Protein AF-A0A7C4TKU5-F1 (afdb_monomer_lite)

pLDDT: mean 93.0, std 7.29, range [43.31, 98.5]

Foldseek 3Di:
DWPDDDPDDDDPPDPDDDTDDDDDDPVLQVCVVPDPDAAEAEEEDAPPPPPVVQVVVQVVCCVVSVHQKYWYFYPNDPCAPDNHQWHWTWMAGPVGDIDTDGIDGVVVVVVVVVVVVVVVVVVVVD

Sequence (126 aa):
KFKDVSKMKIDSSIESLEVTLQPTPKIAEEIKKIYNGLVVGFAAETVGGDVNTLRDRAKRKLVERGFNIIVANDVSSSEVGFNSMFNEVLILGSNGFEKFIPKTRKELIAREILDIIKKLLRVNKT

Radius of gyration: 18.79 Å; chains: 1; bounding box: 47×26×49 Å

Secondary structure (DSSP, 8-state):
-BSS--SSPPPTT-S-----B-PPP-HHHHHHHH--S--EEEEEE--TT-HHHHHHHHHHHHHHTT-SEEEEEE-SSTTSSTTSSEEEEEEEETTS-EEEEEEEEHHHHHHHHHHHHHHHHHHTT-

Structure (mmCIF, N/CA/C/O backbone):
data_AF-A0A7C4TKU5-F1
#
_entry.id   AF-A0A7C4TKU5-F1
#
loop_
_atom_site.group_PDB
_atom_site.id
_atom_site.type_symbol
_atom_site.label_atom_id
_atom_site.label_alt_id
_atom_site.label_comp_id
_atom_site.label_asym_id
_atom_site.label_entity_id
_atom_site.label_seq_id
_atom_site.pdbx_PDB_ins_code
_atom_site.Cartn_x
_atom_site.Cartn_y
_atom_site.Cartn_z
_atom_site.occupancy
_atom_site.B_iso_or_equiv
_atom_site.auth_seq_id
_atom_site.auth_comp_id
_atom_site.auth_asym_id
_atom_site.auth_atom_id
_atom_site.pdbx_PDB_model_num
ATOM 1 N N . LYS A 1 1 ? 0.612 1.096 -18.629 1.00 85.50 1 LYS A N 1
ATOM 2 C CA . LYS A 1 1 ? 0.147 0.653 -19.970 1.00 85.50 1 LYS A CA 1
ATOM 3 C C . LYS A 1 1 ? 1.231 1.046 -20.964 1.00 85.50 1 LYS A C 1
ATOM 5 O O . LYS A 1 1 ? 1.845 2.083 -20.748 1.00 85.50 1 LYS A O 1
ATOM 10 N N . PHE A 1 2 ? 1.525 0.237 -21.977 1.00 92.06 2 PHE A N 1
ATOM 11 C CA . PHE A 1 2 ? 2.474 0.645 -23.017 1.00 92.06 2 PHE A CA 1
ATOM 12 C C . PHE A 1 2 ? 1.902 1.844 -23.789 1.00 92.06 2 PHE A C 1
ATOM 14 O O . PHE A 1 2 ? 0.685 1.914 -24.004 1.00 92.06 2 PHE A O 1
ATOM 21 N N . LYS A 1 3 ? 2.745 2.828 -24.108 1.00 90.69 3 LYS A N 1
ATOM 22 C CA . LYS A 1 3 ? 2.367 3.945 -24.981 1.00 90.69 3 LYS A CA 1
ATOM 23 C C . LYS A 1 3 ? 2.266 3.449 -26.422 1.00 90.69 3 LYS A C 1
ATOM 25 O O . LYS A 1 3 ? 1.247 3.675 -27.065 1.00 90.69 3 LYS A O 1
ATOM 30 N N . ASP A 1 4 ? 3.253 2.655 -26.823 1.00 89.81 4 ASP A N 1
ATOM 31 C CA . ASP A 1 4 ? 3.375 2.054 -28.143 1.00 89.81 4 ASP A CA 1
ATOM 32 C C . ASP A 1 4 ? 3.367 0.526 -28.010 1.00 89.81 4 ASP A C 1
ATOM 34 O O . ASP A 1 4 ? 4.032 -0.043 -27.144 1.00 89.81 4 ASP A O 1
ATOM 38 N N . VAL A 1 5 ? 2.562 -0.152 -28.830 1.00 91.06 5 VAL A N 1
ATOM 39 C CA . VAL A 1 5 ? 2.416 -1.615 -28.821 1.00 91.06 5 VAL A CA 1
ATOM 40 C C . VAL A 1 5 ? 2.655 -2.126 -30.234 1.00 91.06 5 VAL A C 1
ATOM 42 O O . VAL A 1 5 ? 1.922 -1.763 -31.155 1.00 91.06 5 VAL A O 1
ATOM 45 N N . SER A 1 6 ? 3.662 -2.984 -30.409 1.00 90.38 6 SER A N 1
ATOM 46 C CA . SER A 1 6 ? 3.897 -3.646 -31.693 1.00 90.38 6 SER A CA 1
ATOM 47 C C . SER A 1 6 ? 2.755 -4.614 -32.010 1.00 90.38 6 SER A C 1
ATOM 49 O O . SER A 1 6 ? 2.344 -5.405 -31.161 1.00 90.38 6 SER A O 1
ATOM 51 N N . LYS A 1 7 ? 2.256 -4.578 -33.250 1.00 93.44 7 LYS A N 1
ATOM 52 C CA . LYS A 1 7 ? 1.230 -5.517 -33.741 1.00 93.44 7 LYS A CA 1
ATOM 53 C C . LYS A 1 7 ? 1.791 -6.906 -34.054 1.00 93.44 7 LYS A C 1
ATOM 55 O O . LYS A 1 7 ? 1.024 -7.848 -34.217 1.00 93.44 7 LYS A O 1
ATOM 60 N N . MET A 1 8 ? 3.112 -7.020 -34.170 1.00 93.25 8 MET A N 1
ATOM 61 C CA . MET A 1 8 ? 3.819 -8.256 -34.493 1.00 93.25 8 MET A CA 1
ATOM 62 C C . MET A 1 8 ? 4.908 -8.529 -33.459 1.00 93.25 8 MET A C 1
ATOM 64 O O . MET A 1 8 ? 5.322 -7.630 -32.719 1.00 93.25 8 MET A O 1
ATOM 68 N N . LYS A 1 9 ? 5.383 -9.777 -33.417 1.00 93.19 9 LYS A N 1
ATOM 69 C CA . LYS A 1 9 ? 6.541 -10.149 -32.605 1.00 93.19 9 LYS A CA 1
ATOM 70 C C . LYS A 1 9 ? 7.713 -9.227 -32.958 1.00 93.19 9 LYS A C 1
ATOM 72 O O . LYS A 1 9 ? 8.021 -9.041 -34.130 1.00 93.19 9 LYS A O 1
ATOM 77 N N . ILE A 1 10 ? 8.328 -8.652 -31.932 1.00 93.88 10 ILE A N 1
ATOM 78 C CA . ILE A 1 10 ? 9.524 -7.827 -32.079 1.00 93.88 10 ILE A CA 1
ATOM 79 C C . ILE A 1 10 ? 10.701 -8.762 -32.393 1.00 93.88 10 ILE A C 1
ATOM 81 O O . ILE A 1 10 ? 10.851 -9.802 -31.745 1.00 93.88 10 ILE A O 1
ATOM 85 N N . ASP A 1 11 ? 11.480 -8.423 -33.418 1.00 93.69 11 ASP A N 1
ATOM 86 C CA . ASP A 1 11 ? 12.620 -9.225 -33.863 1.00 93.69 11 ASP A CA 1
ATOM 87 C C . ASP A 1 11 ? 13.749 -9.202 -32.820 1.00 93.69 11 ASP A C 1
ATOM 89 O O . ASP A 1 11 ? 13.944 -8.198 -32.143 1.00 93.69 11 ASP A O 1
ATOM 93 N N . SER A 1 12 ? 14.485 -10.304 -32.666 1.00 92.31 12 SER A N 1
ATOM 94 C CA . SER A 1 12 ? 15.581 -10.414 -31.693 1.00 92.31 12 SER A CA 1
ATOM 95 C C . SER A 1 12 ? 16.908 -9.816 -32.168 1.00 92.31 12 SER A C 1
ATOM 97 O O . SER A 1 12 ? 17.836 -9.729 -31.374 1.00 92.31 12 SER A O 1
ATOM 99 N N . SER A 1 13 ? 17.022 -9.450 -33.447 1.00 94.25 13 SER A N 1
ATOM 100 C CA . SER A 1 13 ? 18.224 -8.850 -34.039 1.00 94.25 13 SER A CA 1
ATOM 101 C C . SER A 1 13 ? 18.320 -7.335 -33.857 1.00 94.25 13 SER A C 1
ATOM 103 O O . SER A 1 13 ? 19.349 -6.754 -34.189 1.00 94.25 13 SER A O 1
ATOM 105 N N . ILE A 1 14 ? 17.280 -6.681 -33.327 1.00 92.31 14 ILE A N 1
ATOM 106 C CA . ILE A 1 14 ? 17.347 -5.248 -33.023 1.00 92.31 14 ILE A CA 1
ATOM 107 C C . ILE A 1 14 ? 18.396 -4.979 -31.938 1.00 92.31 14 ILE A C 1
ATOM 109 O O . ILE A 1 14 ? 18.404 -5.616 -30.887 1.00 92.31 14 ILE A O 1
ATOM 113 N N . GLU A 1 15 ? 19.276 -4.011 -32.188 1.00 92.56 15 GLU A N 1
ATOM 114 C CA . GLU A 1 15 ? 20.382 -3.693 -31.274 1.00 92.56 15 GLU A CA 1
ATOM 115 C C . GLU A 1 15 ? 19.909 -3.014 -29.982 1.00 92.56 15 GLU A C 1
ATOM 117 O O . GLU A 1 15 ? 20.545 -3.139 -28.936 1.00 92.56 15 GLU A O 1
ATOM 122 N N . SER A 1 16 ? 18.788 -2.291 -30.032 1.00 91.56 16 SER A N 1
ATOM 123 C CA . SER A 1 16 ? 18.206 -1.626 -28.867 1.00 91.56 16 SER A CA 1
ATOM 124 C C . SER A 1 16 ? 16.680 -1.568 -28.942 1.00 91.56 16 SER A C 1
ATOM 126 O O . SER A 1 16 ? 16.088 -1.548 -30.022 1.00 91.56 16 SER A O 1
ATOM 128 N N . LEU A 1 17 ? 16.040 -1.560 -27.771 1.00 91.94 17 LEU A N 1
ATOM 129 C CA . LEU A 1 17 ? 14.592 -1.455 -27.613 1.00 91.94 17 LEU A CA 1
ATOM 130 C C . LEU A 1 17 ? 14.275 -0.363 -26.593 1.00 91.94 17 LEU A C 1
ATOM 132 O O . LEU A 1 17 ? 14.674 -0.455 -25.433 1.00 91.94 17 LEU A O 1
ATOM 136 N N . GLU A 1 18 ? 13.505 0.635 -27.014 1.00 91.94 18 GLU A N 1
ATOM 137 C CA . GLU A 1 18 ? 12.948 1.645 -26.120 1.00 91.94 18 GLU A CA 1
ATOM 138 C C . GLU A 1 18 ? 11.488 1.310 -25.795 1.00 91.94 18 GLU A C 1
ATOM 140 O O . GLU A 1 18 ? 10.687 1.005 -26.680 1.00 91.94 18 GLU A O 1
ATOM 145 N N . VAL A 1 19 ? 11.129 1.365 -24.510 1.00 93.25 19 VAL A N 1
ATOM 146 C CA . VAL A 1 19 ? 9.764 1.109 -24.039 1.00 93.25 19 VAL A CA 1
ATOM 147 C C . VAL A 1 19 ? 9.225 2.351 -23.350 1.00 93.25 19 VAL A C 1
ATOM 149 O O . VAL A 1 19 ? 9.595 2.663 -22.219 1.00 93.25 19 VAL A O 1
ATOM 152 N N . THR A 1 20 ? 8.279 3.029 -23.997 1.00 94.62 20 THR A N 1
ATOM 153 C CA . THR A 1 20 ? 7.581 4.159 -23.384 1.00 94.62 20 THR A CA 1
ATOM 154 C C . THR A 1 20 ? 6.307 3.695 -22.674 1.00 94.62 20 THR A C 1
ATOM 156 O O . THR A 1 20 ? 5.457 2.999 -23.237 1.00 94.62 20 THR A O 1
ATOM 159 N N . LEU A 1 21 ? 6.146 4.100 -21.413 1.00 95.62 21 LEU A N 1
ATOM 160 C CA . LEU A 1 21 ? 4.992 3.764 -20.580 1.00 95.62 21 LEU A CA 1
ATOM 161 C C . LEU A 1 21 ? 4.086 4.978 -20.375 1.00 95.62 21 LEU A C 1
ATOM 163 O O . LEU A 1 21 ? 4.545 6.112 -20.281 1.00 95.62 21 LEU A O 1
ATOM 167 N N . GLN A 1 22 ? 2.790 4.717 -20.235 1.00 94.69 22 GLN A N 1
ATOM 168 C CA . GLN A 1 22 ? 1.807 5.689 -19.766 1.00 94.69 22 GLN A CA 1
ATOM 169 C C . GLN A 1 22 ? 1.160 5.216 -18.450 1.00 94.69 22 GLN A C 1
ATOM 171 O O . GLN A 1 22 ? 0.939 3.999 -18.274 1.00 94.69 22 GLN A O 1
ATOM 176 N N . PRO A 1 23 ? 0.830 6.148 -17.531 1.00 93.44 23 PRO A N 1
ATOM 177 C CA . PRO A 1 23 ? 0.100 5.838 -16.308 1.00 93.44 23 PRO A CA 1
ATOM 178 C C . PRO A 1 23 ? -1.203 5.093 -16.601 1.00 93.44 23 PRO A C 1
ATOM 180 O O . PRO A 1 23 ? -1.901 5.374 -17.573 1.00 93.44 23 PRO A O 1
ATOM 183 N N . THR A 1 24 ? -1.541 4.119 -15.762 1.00 93.00 24 THR A N 1
ATOM 184 C CA . THR A 1 24 ? -2.843 3.450 -15.834 1.00 93.00 24 THR A CA 1
ATOM 185 C C . THR A 1 24 ? -3.893 4.240 -15.055 1.00 93.00 24 THR A C 1
ATOM 187 O O . THR A 1 24 ? -3.540 4.880 -14.055 1.00 93.00 24 THR A O 1
ATOM 190 N N . PRO A 1 25 ? -5.181 4.139 -15.438 1.00 90.44 25 PRO A N 1
ATOM 191 C CA . PRO A 1 25 ? -6.273 4.634 -14.615 1.00 90.44 25 PRO A CA 1
ATOM 192 C C . PRO A 1 25 ? -6.178 4.100 -13.188 1.00 90.44 25 PRO A C 1
ATOM 194 O O . PRO A 1 25 ? -5.718 2.979 -12.937 1.00 90.44 25 PRO A O 1
ATOM 197 N N . LYS A 1 26 ? -6.612 4.918 -12.240 1.00 91.38 26 LYS A N 1
ATOM 198 C CA . LYS A 1 26 ? -6.533 4.614 -10.819 1.00 91.38 26 LYS A CA 1
ATOM 199 C C . LYS A 1 26 ? -7.820 3.923 -10.391 1.00 91.38 26 LYS A C 1
ATOM 201 O O . LYS A 1 26 ? -8.725 4.549 -9.864 1.00 91.38 26 LYS A O 1
ATOM 206 N N . ILE A 1 27 ? -7.882 2.611 -10.621 1.00 92.19 27 ILE A N 1
ATOM 207 C CA . ILE A 1 27 ? -9.094 1.790 -10.427 1.00 92.19 27 ILE A CA 1
ATOM 208 C C . ILE A 1 27 ? -9.743 2.011 -9.052 1.00 92.19 27 ILE A C 1
ATOM 210 O O . ILE A 1 27 ? -10.961 2.082 -8.958 1.00 92.19 27 ILE A O 1
ATOM 214 N N . ALA A 1 28 ? -8.945 2.172 -7.995 1.00 90.94 28 ALA A N 1
ATOM 215 C CA . ALA A 1 28 ? -9.446 2.461 -6.654 1.00 90.94 28 ALA A CA 1
ATOM 216 C C . ALA A 1 28 ? -10.328 3.727 -6.572 1.00 90.94 28 ALA A C 1
ATOM 218 O O . ALA A 1 28 ? -11.359 3.702 -5.907 1.00 90.94 28 ALA A O 1
ATOM 219 N N . GLU A 1 29 ? -9.953 4.802 -7.271 1.00 90.44 29 GLU A N 1
ATOM 220 C CA . GLU A 1 29 ? -10.742 6.041 -7.328 1.00 90.44 29 GLU A CA 1
ATOM 221 C C . GLU A 1 29 ? -12.033 5.836 -8.118 1.00 90.44 29 GLU A C 1
ATOM 223 O O . GLU A 1 29 ? -13.089 6.313 -7.713 1.00 90.44 29 GLU A O 1
ATOM 228 N N . GLU A 1 30 ? -11.972 5.076 -9.214 1.00 92.00 30 GLU A N 1
ATOM 229 C CA . GLU A 1 30 ? -13.155 4.756 -10.018 1.00 92.00 30 GLU A CA 1
ATOM 230 C C . GLU A 1 30 ? -14.158 3.896 -9.240 1.00 92.00 30 GLU A C 1
ATOM 232 O O . GLU A 1 30 ? -15.356 4.170 -9.276 1.00 92.00 30 GLU A O 1
ATOM 237 N N . ILE A 1 31 ? -13.680 2.912 -8.466 1.00 91.44 31 ILE A N 1
ATOM 238 C CA . ILE A 1 31 ? -14.532 2.098 -7.588 1.00 91.44 31 ILE A CA 1
ATOM 239 C C . ILE A 1 31 ? -15.289 2.996 -6.610 1.00 91.44 31 ILE A C 1
ATOM 241 O O . ILE A 1 31 ? -16.491 2.818 -6.428 1.00 91.44 31 ILE A O 1
ATOM 245 N N . LYS A 1 32 ? -14.628 3.987 -6.003 1.00 87.94 32 LYS A N 1
ATOM 246 C CA . LYS A 1 32 ? -15.281 4.855 -5.016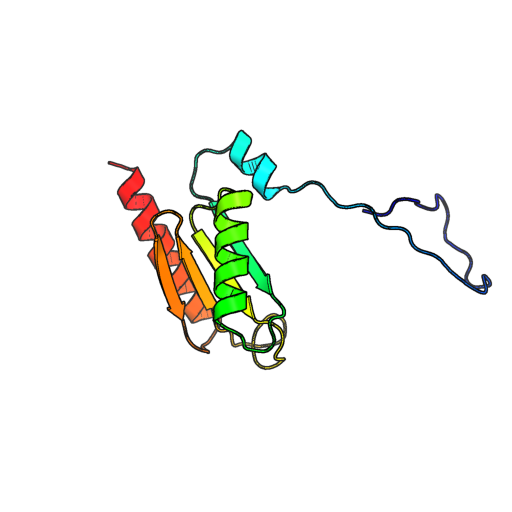 1.00 87.94 32 LYS A CA 1
ATOM 247 C C . LYS A 1 32 ? -16.362 5.772 -5.578 1.00 87.94 32 LYS A C 1
ATOM 249 O O . LYS A 1 32 ? -17.238 6.167 -4.818 1.00 87.94 32 LYS A O 1
ATOM 254 N N . LYS A 1 33 ? -16.363 6.057 -6.882 1.00 90.31 33 LYS A N 1
ATOM 255 C CA . LYS A 1 33 ? -17.446 6.819 -7.528 1.00 90.31 33 LYS A CA 1
ATOM 256 C C . LYS A 1 33 ? -18.747 6.021 -7.639 1.00 90.31 33 LYS A C 1
ATOM 258 O O . LYS A 1 33 ? -19.815 6.618 -7.705 1.00 90.31 33 LYS A O 1
ATOM 263 N N . ILE A 1 34 ? -18.656 4.691 -7.687 1.00 94.19 34 ILE A N 1
ATOM 264 C CA . ILE A 1 34 ? -19.803 3.799 -7.932 1.00 94.19 34 ILE A CA 1
ATOM 265 C C . ILE A 1 34 ? -20.146 2.902 -6.737 1.00 94.19 34 ILE A C 1
ATOM 267 O O . ILE A 1 34 ? -21.213 2.294 -6.711 1.00 94.19 34 ILE A O 1
ATOM 271 N N . TYR A 1 35 ? -19.253 2.795 -5.751 1.00 93.94 35 TYR A N 1
ATOM 272 C CA . TYR A 1 35 ? -19.400 1.903 -4.608 1.00 93.94 35 TYR A CA 1
ATOM 273 C C . TYR A 1 35 ? -19.218 2.638 -3.278 1.00 93.94 35 TYR A C 1
ATOM 275 O O . TYR A 1 35 ? -18.122 3.072 -2.914 1.00 93.94 35 TYR A O 1
ATOM 283 N N . ASN A 1 36 ? -20.302 2.676 -2.502 1.00 89.44 36 ASN A N 1
ATOM 284 C CA . ASN A 1 36 ? -20.352 3.328 -1.190 1.00 89.44 36 ASN A CA 1
ATOM 285 C C . ASN A 1 36 ? -19.985 2.401 -0.024 1.00 89.44 36 ASN A C 1
ATOM 287 O O . ASN A 1 36 ? -19.965 2.836 1.125 1.00 89.44 36 ASN A O 1
ATOM 291 N N . GLY A 1 37 ? -19.701 1.123 -0.284 1.00 91.19 37 GLY A N 1
ATOM 292 C CA . GLY A 1 37 ? -19.338 0.196 0.780 1.00 91.19 37 GLY A CA 1
ATOM 293 C C . GLY A 1 37 ? -17.899 0.364 1.271 1.00 91.19 37 GLY A C 1
ATOM 294 O O . GLY A 1 37 ? -17.141 1.246 0.843 1.00 91.19 37 GLY A O 1
ATOM 295 N N . LEU A 1 38 ? -17.521 -0.525 2.190 1.00 93.31 38 LEU A N 1
ATOM 296 C CA . LEU A 1 38 ? -16.186 -0.559 2.777 1.00 93.31 38 LEU A CA 1
ATOM 297 C C .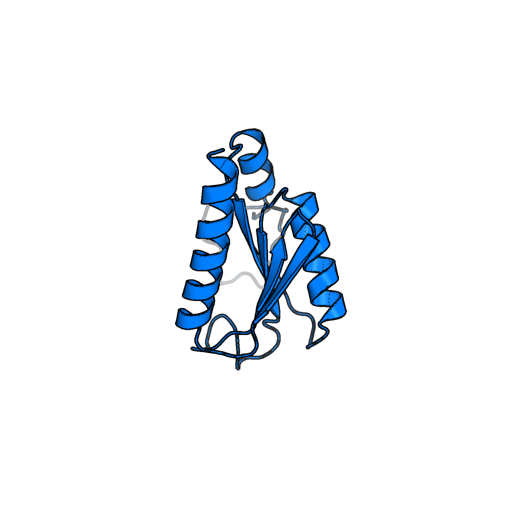 LEU A 1 38 ? -15.142 -0.927 1.712 1.00 93.31 38 LEU A C 1
ATOM 299 O O . LEU A 1 38 ? -15.223 -2.000 1.115 1.00 93.31 38 LEU A O 1
ATOM 303 N N . VAL A 1 39 ? -14.147 -0.061 1.510 1.00 95.00 39 VAL A N 1
ATOM 304 C CA . VAL A 1 39 ? -13.001 -0.313 0.624 1.00 95.00 39 VAL A CA 1
ATOM 305 C C . VAL A 1 39 ? -11.722 -0.363 1.453 1.00 95.00 39 VAL A C 1
ATOM 307 O O . VAL A 1 39 ? -11.402 0.589 2.169 1.00 95.00 39 VAL A O 1
ATOM 310 N N . VAL A 1 40 ? -10.993 -1.473 1.341 1.00 97.00 40 VAL A N 1
ATOM 311 C CA . VAL A 1 40 ? -9.709 -1.699 2.016 1.00 97.00 40 VAL A CA 1
ATOM 312 C C . VAL A 1 40 ? -8.595 -1.663 0.976 1.00 97.00 40 VAL A C 1
ATOM 314 O O . VAL A 1 40 ? -8.562 -2.491 0.067 1.00 97.00 40 VAL A O 1
ATOM 317 N N . GLY A 1 41 ? -7.697 -0.690 1.095 1.00 97.19 41 GLY A N 1
ATOM 318 C CA . GLY A 1 41 ? -6.516 -0.564 0.250 1.00 97.19 41 GLY A CA 1
ATOM 319 C C . GLY A 1 41 ? -5.319 -1.317 0.820 1.00 97.19 41 GLY A C 1
ATOM 320 O O . GLY A 1 41 ? -5.157 -1.415 2.034 1.00 97.19 41 GLY A O 1
ATOM 321 N N . PHE A 1 42 ? -4.438 -1.791 -0.056 1.00 97.25 42 PHE A N 1
ATOM 322 C CA . PHE A 1 42 ? -3.125 -2.320 0.313 1.00 97.25 42 PHE A CA 1
ATOM 323 C C . PHE A 1 42 ? -2.039 -1.490 -0.373 1.00 97.25 42 PHE A C 1
ATOM 325 O O . PHE A 1 42 ? -2.173 -1.134 -1.546 1.00 97.25 42 PHE A O 1
ATOM 332 N N . ALA A 1 43 ? -0.971 -1.169 0.353 1.00 96.81 43 ALA A N 1
ATOM 333 C CA . ALA A 1 43 ? 0.146 -0.384 -0.154 1.00 96.81 43 ALA A CA 1
ATOM 334 C C . ALA A 1 43 ? 1.485 -0.997 0.265 1.00 96.81 43 ALA A C 1
ATOM 336 O O . ALA A 1 43 ? 1.922 -0.839 1.399 1.00 96.81 43 ALA A O 1
ATOM 337 N N . ALA A 1 44 ? 2.157 -1.636 -0.688 1.00 95.75 44 ALA A N 1
ATOM 338 C CA . ALA A 1 44 ? 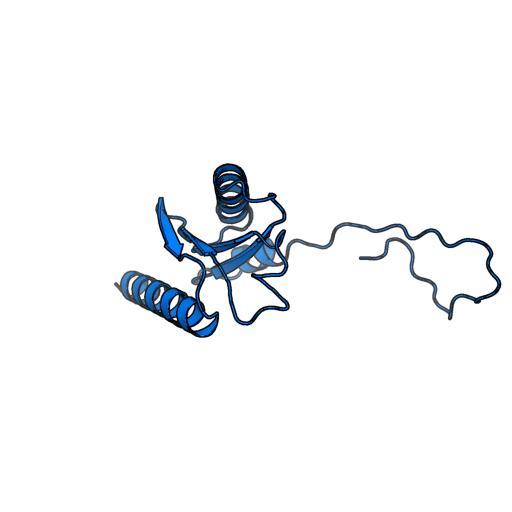3.575 -1.931 -0.562 1.00 95.75 44 ALA A CA 1
ATOM 339 C C . ALA A 1 44 ? 4.371 -0.666 -0.911 1.00 95.75 44 ALA A C 1
ATOM 341 O O . ALA A 1 44 ? 4.141 -0.049 -1.955 1.00 95.75 44 ALA A O 1
ATOM 342 N N . GLU A 1 45 ? 5.278 -0.273 -0.031 1.00 95.94 45 GLU A N 1
ATOM 343 C CA . GLU A 1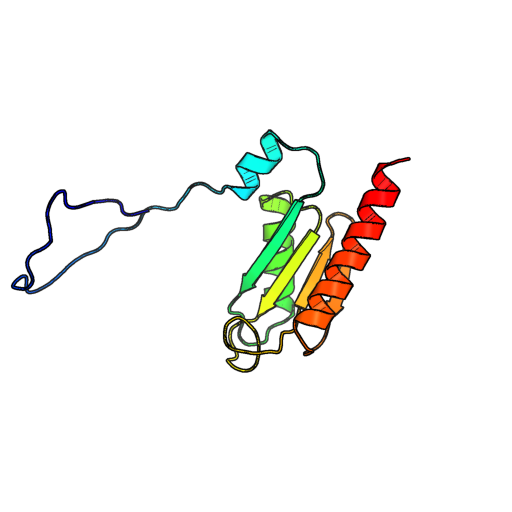 45 ? 6.162 0.874 -0.201 1.00 95.94 45 GLU A CA 1
ATOM 344 C C . GLU A 1 45 ? 7.615 0.433 -0.058 1.00 95.94 45 GLU A C 1
ATOM 346 O O . GLU A 1 45 ? 7.904 -0.551 0.608 1.00 95.94 45 GLU A O 1
ATOM 351 N N . THR A 1 46 ? 8.533 1.171 -0.670 1.00 94.12 46 THR A N 1
ATOM 352 C CA . THR A 1 46 ? 9.971 1.035 -0.420 1.00 94.12 46 THR A CA 1
ATOM 353 C C . THR A 1 46 ? 10.432 2.303 0.282 1.00 94.12 46 THR A C 1
ATOM 355 O O . THR A 1 46 ? 10.638 3.336 -0.371 1.00 94.12 46 THR A O 1
ATOM 358 N N . VAL A 1 47 ? 10.494 2.258 1.612 1.00 95.12 47 VAL A N 1
ATOM 359 C CA . VAL A 1 47 ? 10.857 3.417 2.452 1.00 95.12 47 VAL A CA 1
ATOM 360 C C . VAL A 1 47 ? 12.138 3.202 3.250 1.00 95.12 47 VAL A C 1
ATOM 362 O O . VAL A 1 47 ? 12.553 4.106 3.966 1.00 95.12 47 VAL A O 1
ATOM 365 N N . GLY A 1 48 ? 12.782 2.038 3.123 1.00 92.62 48 GLY A N 1
ATOM 366 C CA . GLY A 1 48 ? 14.067 1.775 3.772 1.00 92.62 48 GLY A CA 1
ATOM 367 C C . GLY A 1 48 ? 13.996 1.791 5.302 1.00 92.62 48 GLY A C 1
ATOM 368 O O . GLY A 1 48 ? 14.936 2.237 5.949 1.00 92.62 48 GLY A O 1
ATOM 369 N N . GLY A 1 49 ? 12.880 1.346 5.877 1.00 90.38 49 GLY A N 1
ATOM 370 C CA . GLY A 1 49 ? 12.637 1.297 7.317 1.00 90.38 49 GLY A CA 1
ATOM 371 C C . GLY A 1 49 ? 12.077 2.584 7.929 1.00 90.38 49 GLY A C 1
ATOM 372 O O . GLY A 1 49 ? 11.774 2.595 9.121 1.00 90.38 49 GLY A O 1
ATOM 373 N N . ASP A 1 50 ? 11.901 3.663 7.158 1.00 94.94 50 ASP A N 1
ATOM 374 C CA . ASP A 1 50 ? 11.331 4.904 7.688 1.00 94.94 50 ASP A CA 1
ATOM 375 C C . ASP A 1 50 ? 9.809 4.800 7.888 1.00 94.94 50 ASP A C 1
ATOM 377 O O . ASP A 1 50 ? 8.998 4.989 6.973 1.00 94.94 50 ASP A O 1
ATOM 381 N N . VAL A 1 51 ? 9.423 4.547 9.138 1.00 93.75 51 VAL A N 1
ATOM 382 C CA . VAL A 1 51 ? 8.026 4.433 9.573 1.00 93.75 51 VAL A CA 1
ATOM 383 C C . VAL A 1 51 ? 7.237 5.731 9.357 1.00 93.75 51 VAL A C 1
ATOM 385 O O . VAL A 1 51 ? 6.036 5.672 9.086 1.00 93.75 51 VAL A O 1
ATOM 388 N N . ASN A 1 52 ? 7.871 6.904 9.441 1.00 96.75 52 ASN A N 1
ATOM 389 C CA . ASN A 1 52 ? 7.182 8.177 9.224 1.00 96.75 52 ASN A CA 1
ATOM 390 C C . ASN A 1 52 ? 6.852 8.362 7.745 1.00 96.75 52 ASN A C 1
ATOM 392 O O . ASN A 1 52 ? 5.693 8.605 7.407 1.00 96.75 52 ASN A O 1
ATOM 396 N N . THR A 1 53 ? 7.819 8.113 6.858 1.00 97.62 53 THR A N 1
ATOM 397 C CA . THR A 1 53 ? 7.564 8.130 5.412 1.00 97.62 53 THR A CA 1
ATOM 398 C C . THR A 1 53 ? 6.513 7.087 5.012 1.00 97.62 53 THR A C 1
ATOM 400 O O . THR A 1 53 ? 5.636 7.389 4.196 1.00 97.62 53 THR A O 1
ATOM 403 N N . LEU A 1 54 ? 6.540 5.878 5.596 1.00 97.56 54 LEU A N 1
ATOM 404 C CA . LEU A 1 54 ? 5.500 4.864 5.368 1.00 97.56 54 LEU A CA 1
ATOM 405 C C . LEU A 1 54 ? 4.115 5.403 5.740 1.00 97.56 54 LEU A C 1
ATOM 407 O O . LEU A 1 54 ? 3.180 5.327 4.937 1.00 97.56 54 LEU A O 1
ATOM 411 N N . ARG A 1 55 ? 3.994 5.972 6.945 1.00 98.06 55 ARG A N 1
ATOM 412 C CA . ARG A 1 55 ? 2.751 6.547 7.464 1.00 98.06 55 ARG A CA 1
ATOM 413 C C . ARG A 1 55 ? 2.234 7.665 6.567 1.00 98.06 55 ARG A C 1
ATOM 415 O O . ARG A 1 55 ? 1.056 7.649 6.221 1.00 98.06 55 ARG A O 1
ATOM 422 N N . ASP A 1 56 ? 3.083 8.596 6.151 1.00 98.12 56 ASP A N 1
ATOM 423 C CA . ASP A 1 56 ? 2.671 9.751 5.348 1.00 98.12 56 ASP A CA 1
ATOM 424 C C . ASP A 1 56 ? 2.193 9.338 3.953 1.00 98.12 56 ASP A C 1
ATOM 426 O O . ASP A 1 56 ? 1.138 9.780 3.484 1.00 98.12 56 ASP A O 1
ATOM 430 N N . ARG A 1 57 ? 2.908 8.412 3.301 1.00 98.19 57 ARG A N 1
ATOM 431 C CA . ARG A 1 57 ? 2.481 7.859 2.007 1.00 98.19 57 ARG A CA 1
ATOM 432 C C . ARG A 1 57 ? 1.174 7.081 2.127 1.00 98.19 57 ARG A C 1
ATOM 434 O O . ARG A 1 57 ? 0.311 7.213 1.253 1.00 98.19 57 ARG A O 1
ATOM 441 N N . ALA A 1 58 ? 1.009 6.306 3.199 1.00 98.19 58 ALA A N 1
ATOM 442 C CA . ALA A 1 58 ? -0.216 5.568 3.472 1.00 98.19 58 ALA A CA 1
ATOM 443 C C . ALA A 1 58 ? -1.402 6.511 3.728 1.00 98.19 58 ALA A C 1
ATOM 445 O O . ALA A 1 58 ? -2.447 6.336 3.105 1.00 98.19 58 ALA A O 1
ATOM 446 N N . LYS A 1 59 ? -1.232 7.556 4.553 1.00 98.12 59 LYS A N 1
ATOM 447 C CA . LYS A 1 59 ? -2.250 8.597 4.796 1.00 98.12 59 LYS A CA 1
ATOM 448 C C . LYS A 1 59 ? -2.663 9.300 3.508 1.00 98.12 59 LYS A C 1
ATOM 450 O O . LYS A 1 59 ? -3.854 9.441 3.243 1.00 98.12 59 LYS A O 1
ATOM 455 N N . ARG A 1 60 ? -1.699 9.683 2.667 1.00 97.62 60 ARG A N 1
ATOM 456 C CA . ARG A 1 60 ? -1.988 10.299 1.367 1.00 97.62 60 ARG A CA 1
ATOM 457 C C . ARG A 1 60 ? -2.825 9.373 0.480 1.00 97.62 60 ARG A C 1
ATOM 459 O O . ARG A 1 60 ? -3.866 9.787 -0.016 1.00 97.62 60 ARG A O 1
ATOM 466 N N . LYS A 1 61 ? -2.427 8.103 0.333 1.00 97.00 61 LYS A N 1
ATOM 467 C CA . LYS A 1 61 ? -3.179 7.110 -0.459 1.00 97.00 61 LYS A CA 1
ATOM 468 C C . LYS A 1 61 ? -4.565 6.812 0.122 1.00 97.00 61 LYS A C 1
ATOM 470 O O . LYS A 1 61 ? -5.497 6.623 -0.649 1.00 97.00 61 LYS A O 1
ATOM 475 N N . LEU A 1 62 ? -4.707 6.766 1.446 1.00 97.25 62 LEU A N 1
ATOM 476 C CA . LEU A 1 62 ? -5.991 6.590 2.130 1.00 97.25 62 LEU A CA 1
ATOM 477 C C . LEU A 1 62 ? -6.992 7.665 1.686 1.00 97.25 62 LEU A C 1
ATOM 479 O O . LEU A 1 62 ? -8.101 7.324 1.283 1.00 97.25 62 LEU A O 1
ATOM 483 N N . VAL A 1 63 ? -6.570 8.934 1.691 1.00 95.44 63 VAL A N 1
ATOM 484 C CA . VAL A 1 63 ? -7.408 10.079 1.303 1.00 95.44 63 VAL A CA 1
ATOM 485 C C . VAL A 1 63 ? -7.631 10.130 -0.208 1.00 95.44 63 VAL A C 1
ATOM 487 O O . VAL A 1 63 ? -8.775 10.114 -0.649 1.00 95.44 63 VAL A O 1
ATOM 490 N N . GLU A 1 64 ? -6.562 10.133 -1.012 1.00 94.62 64 GLU A N 1
ATOM 491 C CA . GLU A 1 64 ? -6.649 10.273 -2.477 1.00 94.62 64 GLU A CA 1
ATOM 492 C C . GLU A 1 64 ? -7.492 9.171 -3.128 1.00 94.62 64 GLU A C 1
ATOM 494 O O . GLU A 1 64 ? -8.230 9.424 -4.073 1.00 94.62 64 GLU A O 1
ATOM 499 N N . ARG A 1 65 ? -7.389 7.934 -2.625 1.00 94.12 65 ARG A N 1
ATOM 500 C CA . ARG A 1 65 ? -8.120 6.778 -3.168 1.00 94.12 65 ARG A CA 1
ATOM 501 C C . ARG A 1 65 ? -9.467 6.548 -2.484 1.00 94.12 65 ARG A C 1
ATOM 503 O O . ARG A 1 65 ? -10.164 5.597 -2.832 1.00 94.12 65 ARG A O 1
ATOM 510 N N . GLY A 1 66 ? -9.804 7.370 -1.490 1.00 92.88 66 GLY A N 1
ATOM 511 C CA . GLY A 1 66 ? -11.025 7.255 -0.702 1.00 92.88 66 GLY A CA 1
ATOM 512 C C . GLY A 1 66 ? -11.142 5.941 0.070 1.00 92.88 66 GLY A C 1
ATOM 513 O O . GLY A 1 66 ? -12.249 5.459 0.274 1.00 92.88 66 GLY A O 1
ATOM 514 N N . PHE A 1 67 ? -10.047 5.302 0.479 1.00 96.12 67 PHE A N 1
ATOM 515 C CA . PHE A 1 67 ? -10.151 4.051 1.231 1.00 96.12 67 PHE A CA 1
ATOM 516 C C . PHE A 1 67 ? -10.750 4.284 2.625 1.00 96.12 67 PHE A C 1
ATOM 518 O O . PHE A 1 67 ? -10.563 5.330 3.241 1.00 96.12 67 PHE A O 1
ATOM 525 N N . ASN A 1 68 ? -11.458 3.286 3.153 1.00 95.81 68 ASN A N 1
ATOM 526 C CA . ASN A 1 68 ? -11.902 3.301 4.548 1.00 95.81 68 ASN A CA 1
ATOM 527 C C . ASN A 1 68 ? -10.780 2.836 5.482 1.00 95.81 68 ASN A C 1
ATOM 529 O O . ASN A 1 68 ? -10.629 3.355 6.585 1.00 95.81 68 ASN A O 1
ATOM 533 N N . ILE A 1 69 ? -9.995 1.862 5.018 1.00 97.62 69 ILE A N 1
ATOM 534 C CA . ILE A 1 69 ? -8.767 1.391 5.655 1.00 97.62 69 ILE A CA 1
ATOM 535 C C . ILE A 1 69 ? -7.691 1.242 4.586 1.00 97.62 69 ILE A C 1
ATOM 537 O O . ILE A 1 69 ? -7.983 0.790 3.481 1.00 97.62 69 ILE A O 1
ATOM 541 N N . ILE A 1 70 ? -6.444 1.541 4.933 1.00 98.44 70 ILE A N 1
ATOM 542 C CA . ILE A 1 70 ? -5.271 1.134 4.166 1.00 98.44 70 ILE A CA 1
ATOM 543 C C . ILE A 1 70 ? -4.338 0.284 5.034 1.00 98.44 70 ILE A C 1
ATOM 545 O O . ILE A 1 70 ? -4.071 0.621 6.184 1.00 98.44 70 ILE A O 1
ATOM 549 N N . VAL A 1 71 ? -3.851 -0.821 4.476 1.00 98.50 71 VAL A N 1
ATOM 550 C CA . VAL A 1 71 ? -2.810 -1.675 5.056 1.00 98.50 71 VAL A CA 1
ATOM 551 C C . VAL A 1 71 ? -1.520 -1.392 4.299 1.00 98.50 71 VAL A C 1
ATOM 553 O O . VAL A 1 71 ? -1.417 -1.707 3.113 1.00 98.50 71 VAL A O 1
ATOM 556 N N . ALA A 1 72 ? -0.555 -0.765 4.959 1.00 98.19 72 ALA A N 1
ATOM 557 C CA . ALA A 1 72 ? 0.719 -0.391 4.368 1.00 98.19 72 ALA A CA 1
ATOM 558 C C . ALA A 1 72 ? 1.860 -1.223 4.951 1.00 98.19 72 ALA A C 1
ATOM 560 O O . ALA A 1 72 ? 1.888 -1.476 6.152 1.00 98.19 72 ALA A O 1
ATOM 561 N N . ASN A 1 73 ? 2.813 -1.628 4.119 1.00 96.94 73 ASN A N 1
ATOM 562 C CA . ASN A 1 73 ? 4.029 -2.296 4.566 1.00 96.94 73 ASN A CA 1
ATOM 563 C C . ASN A 1 73 ? 5.245 -1.821 3.779 1.00 96.94 73 ASN A C 1
ATOM 565 O O . ASN A 1 73 ? 5.149 -1.548 2.581 1.00 96.94 73 ASN A O 1
ATOM 569 N N . ASP A 1 74 ? 6.388 -1.767 4.457 1.00 95.38 74 ASP A N 1
ATOM 570 C CA . ASP A 1 74 ? 7.674 -1.582 3.800 1.00 95.38 74 ASP A CA 1
ATOM 571 C C . ASP A 1 74 ? 8.169 -2.926 3.250 1.00 95.38 74 ASP A C 1
ATOM 573 O O . ASP A 1 74 ? 8.292 -3.908 3.983 1.00 95.38 74 ASP A O 1
ATOM 577 N N . VAL A 1 75 ? 8.423 -2.982 1.944 1.00 93.19 75 VAL A N 1
ATOM 578 C CA . VAL A 1 75 ? 8.955 -4.158 1.235 1.00 93.19 75 VAL A CA 1
ATOM 579 C C . VAL A 1 75 ? 10.416 -3.977 0.828 1.00 93.19 75 VAL A C 1
ATOM 581 O O . VAL A 1 75 ? 10.919 -4.721 -0.011 1.00 93.19 75 VAL A O 1
ATOM 584 N N . SER A 1 76 ? 11.115 -2.999 1.412 1.00 91.06 76 SER A N 1
ATOM 585 C CA . SER A 1 76 ? 12.555 -2.816 1.208 1.00 91.06 76 SER A CA 1
ATOM 586 C C . SER A 1 76 ? 13.411 -3.977 1.740 1.00 91.06 76 SER A C 1
ATOM 588 O O . SER A 1 76 ? 14.534 -4.147 1.275 1.00 91.06 76 SER A O 1
ATOM 590 N N . SER A 1 77 ? 12.906 -4.785 2.681 1.00 85.62 77 SER A N 1
ATOM 591 C CA . SER A 1 77 ? 13.600 -5.963 3.226 1.00 85.62 77 SER A CA 1
ATOM 592 C C . SER A 1 77 ? 13.053 -7.263 2.638 1.00 85.62 77 SER A C 1
ATOM 594 O O . SER A 1 77 ? 11.842 -7.444 2.548 1.00 85.62 77 SER A O 1
ATOM 596 N N . SER A 1 78 ? 13.935 -8.210 2.305 1.00 84.50 78 SER A N 1
ATOM 597 C CA . SER A 1 78 ? 13.556 -9.554 1.843 1.00 84.50 78 SER A CA 1
ATOM 598 C C . SER A 1 78 ? 12.959 -10.434 2.948 1.00 84.50 78 SER A C 1
ATOM 600 O O . SER A 1 78 ? 12.332 -11.453 2.657 1.00 84.50 78 SER A O 1
ATOM 602 N N . GLU A 1 79 ? 13.114 -10.049 4.217 1.00 86.31 79 GLU A N 1
ATOM 603 C CA . GLU A 1 79 ? 12.583 -10.809 5.347 1.00 86.31 79 GLU A CA 1
ATOM 604 C C . GLU A 1 79 ? 11.066 -10.658 5.532 1.00 86.31 79 GLU A C 1
ATOM 606 O O . GLU A 1 79 ? 10.450 -11.443 6.262 1.00 86.31 79 GLU A O 1
ATOM 611 N N . VAL A 1 80 ? 10.457 -9.655 4.897 1.00 84.44 80 VAL A N 1
ATOM 612 C CA . VAL A 1 80 ? 9.028 -9.325 4.974 1.00 84.44 80 VAL A CA 1
ATOM 613 C C . VAL A 1 80 ? 8.474 -9.036 3.575 1.00 84.44 80 VAL A C 1
ATOM 615 O O . VAL A 1 80 ? 9.205 -8.706 2.650 1.00 84.44 80 VAL A O 1
ATOM 618 N N . GLY A 1 81 ? 7.165 -9.191 3.376 1.00 85.62 81 GLY A N 1
ATOM 619 C CA . GLY A 1 81 ? 6.535 -8.902 2.082 1.00 85.62 81 GLY A CA 1
ATOM 620 C C . GLY A 1 81 ? 6.454 -10.118 1.157 1.00 85.62 81 GLY A C 1
ATOM 621 O O . GLY A 1 81 ? 6.183 -11.227 1.613 1.00 85.62 81 GLY A O 1
ATOM 622 N N . PHE A 1 82 ? 6.572 -9.924 -0.159 1.00 81.94 82 PHE A N 1
ATOM 623 C CA . PHE A 1 82 ? 6.075 -10.886 -1.157 1.00 81.94 82 PHE A CA 1
ATOM 624 C C . PHE A 1 82 ? 6.684 -12.293 -1.047 1.00 81.94 82 PHE A C 1
ATOM 626 O O . PHE A 1 82 ? 5.924 -13.256 -0.970 1.00 81.94 82 PHE A O 1
ATOM 633 N N . ASN A 1 83 ? 8.007 -12.409 -0.911 1.00 87.25 83 ASN A N 1
ATOM 634 C CA . ASN A 1 83 ? 8.722 -13.694 -0.891 1.00 87.25 83 ASN A CA 1
ATOM 635 C C . ASN A 1 83 ? 9.041 -14.226 0.523 1.00 87.25 83 ASN A C 1
ATOM 637 O O . ASN A 1 83 ? 9.933 -15.052 0.684 1.00 87.25 83 ASN A O 1
ATOM 641 N N . SER A 1 84 ? 8.314 -13.774 1.550 1.00 91.62 84 SER A N 1
ATOM 642 C CA . SER A 1 84 ? 8.479 -14.219 2.944 1.00 91.62 84 SER A CA 1
ATOM 643 C C . SER A 1 84 ? 7.185 -14.811 3.513 1.00 91.62 84 SER A C 1
ATOM 645 O O . SER A 1 84 ? 6.091 -14.457 3.083 1.00 91.62 84 SER A O 1
ATOM 647 N N . MET A 1 85 ? 7.268 -15.681 4.521 1.00 95.00 85 MET A N 1
ATOM 648 C CA . MET A 1 85 ? 6.094 -16.086 5.321 1.00 95.00 85 MET A CA 1
ATOM 649 C C . MET A 1 85 ? 5.639 -14.984 6.291 1.00 95.00 85 MET A C 1
ATOM 651 O O . MET A 1 85 ? 4.528 -15.028 6.827 1.00 95.00 85 MET A O 1
ATOM 655 N N . PHE A 1 86 ? 6.498 -13.991 6.510 1.00 96.50 86 PHE A N 1
ATOM 656 C CA . PHE A 1 86 ? 6.306 -12.919 7.470 1.00 96.50 86 PHE A CA 1
ATOM 657 C C . PHE A 1 86 ? 5.960 -11.605 6.780 1.00 96.50 86 PHE A C 1
ATOM 659 O O . PHE A 1 86 ? 6.265 -11.371 5.606 1.00 96.50 86 PHE A O 1
ATOM 666 N N . ASN A 1 87 ? 5.305 -10.731 7.529 1.00 96.88 87 ASN A N 1
ATOM 667 C CA . ASN A 1 87 ? 5.118 -9.343 7.157 1.00 96.88 87 ASN A CA 1
ATOM 668 C C . ASN A 1 87 ? 5.028 -8.481 8.419 1.00 96.88 87 ASN A C 1
ATOM 670 O O . ASN A 1 87 ? 4.860 -9.003 9.517 1.00 96.88 87 ASN A O 1
ATOM 674 N N . GLU A 1 88 ? 5.118 -7.176 8.243 1.00 96.19 88 GLU A N 1
ATOM 675 C CA . GLU A 1 88 ? 4.900 -6.153 9.258 1.00 96.19 88 GLU A CA 1
ATOM 676 C C . GLU A 1 88 ? 4.054 -5.066 8.601 1.00 96.19 88 GLU A C 1
ATOM 678 O O . GLU A 1 88 ? 4.315 -4.704 7.453 1.00 96.19 88 GLU A O 1
ATOM 683 N N . VAL A 1 89 ? 2.995 -4.599 9.263 1.00 97.69 89 VAL A N 1
ATOM 684 C CA . VAL A 1 89 ? 2.039 -3.681 8.628 1.00 97.69 89 VAL A CA 1
ATOM 685 C C . VAL A 1 89 ? 1.666 -2.517 9.533 1.00 97.69 89 VAL A C 1
ATOM 687 O O . VAL A 1 89 ? 1.449 -2.671 10.733 1.00 97.69 89 VAL A O 1
ATOM 690 N N . LEU A 1 90 ? 1.502 -1.352 8.918 1.00 98.31 90 LEU A N 1
ATOM 691 C CA . LEU A 1 90 ? 0.814 -0.201 9.475 1.00 98.31 90 LEU A CA 1
ATOM 692 C C . LEU A 1 90 ? -0.587 -0.126 8.864 1.00 98.31 90 LEU A C 1
ATOM 694 O O . LEU A 1 90 ? -0.743 0.011 7.652 1.00 98.31 90 LEU A O 1
ATOM 698 N N . ILE A 1 91 ? -1.615 -0.209 9.700 1.00 98.38 91 ILE A N 1
ATOM 699 C CA . ILE A 1 91 ? -3.015 -0.111 9.293 1.00 98.38 91 ILE A CA 1
ATOM 700 C C . ILE A 1 91 ? -3.542 1.260 9.700 1.00 98.38 91 ILE A C 1
ATOM 702 O O . ILE A 1 91 ? -3.497 1.603 10.879 1.00 98.38 91 ILE A O 1
ATOM 706 N N . LEU A 1 92 ? -4.073 2.017 8.741 1.00 98.44 92 LEU A N 1
ATOM 707 C CA . LEU A 1 92 ? -4.677 3.329 8.974 1.00 98.44 92 LEU A CA 1
ATOM 708 C C . LEU A 1 92 ? -6.141 3.329 8.537 1.00 98.44 92 LEU A C 1
ATOM 710 O O . LEU A 1 92 ? -6.470 2.781 7.486 1.00 98.44 92 LEU A O 1
ATOM 714 N N . GLY A 1 93 ? -7.011 3.956 9.322 1.00 96.94 93 GLY A N 1
ATOM 715 C CA . GLY A 1 93 ? -8.424 4.157 9.015 1.00 96.94 93 GLY A CA 1
ATOM 716 C C . GLY A 1 93 ? -8.751 5.620 8.729 1.00 96.94 93 GLY A C 1
ATOM 717 O O . GLY A 1 93 ? -8.133 6.530 9.280 1.00 96.94 93 GLY A O 1
ATOM 718 N N . SER A 1 94 ? -9.762 5.860 7.892 1.00 94.19 94 SER A N 1
ATOM 719 C CA . SER A 1 94 ? -10.209 7.215 7.524 1.00 94.19 94 SER A CA 1
ATOM 720 C C . SER A 1 94 ? -10.764 8.025 8.705 1.00 94.19 94 SER A C 1
ATOM 722 O O . SER A 1 94 ? -10.884 9.241 8.617 1.00 94.19 94 SER A O 1
ATOM 724 N N . ASN A 1 95 ? -11.088 7.363 9.817 1.00 91.19 95 ASN A N 1
ATOM 725 C CA . ASN A 1 95 ? -11.536 7.960 11.076 1.00 91.19 95 ASN A CA 1
ATOM 726 C C . ASN A 1 95 ? -10.385 8.282 12.052 1.00 91.19 95 ASN A C 1
ATOM 728 O O . ASN A 1 95 ? -10.636 8.507 13.232 1.00 91.19 95 ASN A O 1
ATOM 732 N N . GLY A 1 96 ? -9.129 8.238 11.595 1.00 92.56 96 GLY A N 1
ATOM 733 C CA . GLY A 1 96 ? -7.952 8.454 12.439 1.00 92.56 96 GLY A CA 1
ATOM 734 C C . GLY A 1 96 ? -7.474 7.213 13.198 1.00 92.56 96 GLY A C 1
ATOM 735 O O . GLY A 1 96 ? -6.521 7.310 13.964 1.00 92.56 96 GLY A O 1
ATOM 736 N N . PHE A 1 97 ? -8.095 6.045 12.986 1.00 95.12 97 PHE A N 1
ATOM 737 C CA . PHE A 1 97 ? -7.588 4.778 13.514 1.00 95.12 97 PHE A CA 1
ATOM 738 C C . PHE A 1 97 ? -6.175 4.496 12.988 1.00 95.12 97 PHE A C 1
ATOM 740 O O . PHE A 1 97 ? -5.917 4.619 11.792 1.00 95.12 97 PHE A O 1
ATOM 747 N N . GLU A 1 98 ? -5.283 4.057 13.869 1.00 97.12 98 GLU A N 1
ATOM 748 C CA . GLU A 1 98 ? -3.934 3.621 13.522 1.00 97.12 98 GLU A CA 1
ATOM 749 C C . GLU A 1 98 ? -3.584 2.376 14.343 1.00 97.12 98 GLU A C 1
ATOM 751 O O . GLU A 1 98 ? -3.798 2.332 15.556 1.00 97.12 98 GLU A O 1
ATOM 756 N N . LYS A 1 99 ? -3.058 1.344 13.680 1.00 97.44 99 LYS A N 1
ATOM 757 C CA . LYS A 1 99 ? -2.543 0.140 14.330 1.00 97.44 99 LYS A CA 1
ATOM 758 C C . LYS A 1 99 ? -1.300 -0.353 13.612 1.00 97.44 99 LYS A C 1
ATOM 760 O O . LYS A 1 99 ? -1.352 -0.695 12.435 1.00 97.44 99 LYS A O 1
ATOM 765 N N . PHE A 1 100 ? -0.207 -0.453 14.351 1.00 97.50 100 PHE A N 1
ATOM 766 C CA . PHE A 1 100 ? 0.989 -1.148 13.904 1.00 97.50 100 PHE A CA 1
ATOM 767 C C . PHE A 1 100 ? 0.928 -2.615 14.335 1.00 97.50 100 PHE A C 1
ATOM 769 O O . PHE A 1 100 ? 0.591 -2.917 15.482 1.00 97.50 100 PHE A O 1
ATOM 776 N N . ILE A 1 101 ? 1.226 -3.525 13.412 1.00 97.25 101 ILE A N 1
ATOM 777 C CA . ILE A 1 101 ? 1.370 -4.953 13.681 1.00 97.25 101 ILE A CA 1
ATOM 778 C C . ILE A 1 101 ? 2.821 -5.316 13.366 1.00 97.25 101 ILE A C 1
ATOM 780 O O . ILE A 1 101 ? 3.174 -5.285 12.184 1.00 97.25 101 ILE A O 1
ATOM 784 N N . PRO A 1 102 ? 3.637 -5.659 14.382 1.00 95.88 102 PRO A N 1
ATOM 785 C CA . PRO A 1 102 ? 5.048 -5.976 14.192 1.00 95.88 102 PRO A CA 1
ATOM 786 C C . PRO A 1 102 ? 5.229 -7.243 13.353 1.00 95.88 102 PRO A C 1
ATOM 788 O O . PRO A 1 102 ? 4.281 -8.018 13.175 1.00 95.88 102 PRO A O 1
ATOM 791 N N . LYS A 1 103 ? 6.462 -7.476 12.881 1.00 96.25 103 LYS A N 1
ATOM 792 C CA . LYS A 1 103 ? 6.833 -8.669 12.105 1.00 96.25 103 LYS A CA 1
ATOM 793 C C . LYS A 1 103 ? 6.231 -9.951 12.685 1.00 96.25 103 LYS A C 1
ATOM 795 O O . LYS A 1 103 ? 6.617 -10.437 13.746 1.00 96.25 103 LYS A O 1
ATOM 800 N N . THR A 1 104 ? 5.299 -10.532 11.943 1.00 97.56 104 THR A N 1
ATOM 801 C CA . THR A 1 104 ? 4.628 -11.778 12.302 1.00 97.56 104 THR A CA 1
ATOM 802 C C . THR A 1 104 ? 4.192 -12.522 11.048 1.00 97.56 104 THR A C 1
ATOM 804 O O . THR A 1 104 ? 4.392 -12.072 9.919 1.00 97.56 104 THR A O 1
ATOM 807 N N . ARG A 1 105 ? 3.630 -13.711 11.232 1.00 97.62 105 ARG A N 1
ATOM 808 C CA . ARG A 1 105 ? 3.111 -14.541 10.150 1.00 97.62 105 ARG A CA 1
ATOM 809 C C . ARG A 1 105 ? 1.985 -13.827 9.397 1.00 97.62 105 ARG A C 1
ATOM 811 O O . ARG A 1 105 ? 1.078 -13.271 10.019 1.00 97.62 105 ARG A O 1
ATOM 818 N N . LYS A 1 106 ? 1.998 -13.883 8.062 1.00 96.81 106 LYS A N 1
ATOM 819 C CA . LYS A 1 106 ? 0.963 -13.255 7.214 1.00 96.81 106 LYS A CA 1
ATOM 820 C C . LYS A 1 106 ? -0.453 -13.713 7.571 1.00 96.81 106 LYS A C 1
ATOM 822 O O . LYS A 1 106 ? -1.388 -12.920 7.499 1.00 96.81 106 LYS A O 1
ATOM 827 N N . GLU A 1 107 ? -0.612 -14.962 7.998 1.00 97.88 107 GLU A N 1
ATOM 828 C CA . GLU A 1 107 ? -1.898 -15.523 8.415 1.00 97.88 107 GLU A CA 1
ATOM 829 C C . GLU A 1 107 ? -2.450 -14.832 9.671 1.00 97.88 107 GLU A C 1
ATOM 831 O O . GLU A 1 107 ? -3.662 -14.675 9.805 1.00 97.88 107 GLU A O 1
ATOM 836 N N . LEU A 1 108 ? -1.576 -14.382 10.578 1.00 98.31 108 LEU A N 1
ATOM 837 C CA . LEU A 1 108 ? -1.973 -13.631 11.771 1.00 98.31 108 LEU A CA 1
ATOM 838 C C . LEU A 1 108 ? -2.362 -12.194 11.412 1.00 98.31 108 LEU A C 1
ATOM 840 O O . LEU A 1 108 ? -3.394 -11.712 11.870 1.00 98.31 108 LEU A O 1
ATOM 844 N N . ILE A 1 109 ? -1.616 -11.551 10.509 1.00 98.00 109 ILE A N 1
ATOM 845 C CA . ILE A 1 109 ? -1.979 -10.227 9.975 1.00 98.00 109 ILE A CA 1
ATOM 846 C C . ILE A 1 109 ? -3.337 -10.273 9.266 1.00 98.00 109 ILE A C 1
ATOM 848 O O . ILE A 1 109 ? -4.166 -9.388 9.466 1.00 98.00 109 ILE A O 1
ATOM 852 N N . ALA A 1 110 ? -3.606 -11.316 8.478 1.00 98.00 110 ALA A N 1
ATOM 853 C CA . ALA A 1 110 ? -4.893 -11.480 7.808 1.00 98.00 110 ALA A CA 1
ATOM 854 C C . ALA A 1 110 ? -6.061 -11.575 8.806 1.00 98.00 110 ALA A C 1
ATOM 856 O O . ALA A 1 110 ? -7.100 -10.950 8.590 1.00 98.00 110 ALA A O 1
ATOM 857 N N . ARG A 1 111 ? -5.886 -12.306 9.919 1.00 98.25 111 ARG A N 1
ATOM 858 C CA . ARG A 1 111 ? -6.890 -12.388 10.996 1.00 98.25 111 ARG A CA 1
ATOM 859 C C . ARG A 1 111 ? -7.151 -11.023 11.626 1.00 98.25 111 ARG A C 1
ATOM 861 O O . ARG A 1 111 ? -8.305 -10.623 11.733 1.00 98.25 111 ARG A O 1
ATOM 868 N N . GLU A 1 112 ? -6.093 -10.284 11.946 1.00 98.00 112 GLU A N 1
ATOM 869 C CA . GLU A 1 112 ? -6.196 -8.931 12.503 1.00 98.00 112 GLU A CA 1
ATOM 870 C C . GLU A 1 112 ? -6.945 -7.973 11.565 1.00 98.00 112 GLU A C 1
ATOM 872 O O . GLU A 1 112 ? -7.843 -7.249 11.997 1.00 98.00 112 GLU A O 1
ATOM 877 N N . ILE A 1 113 ? -6.637 -8.004 10.264 1.00 97.81 113 ILE A N 1
ATOM 878 C CA . ILE A 1 113 ? -7.342 -7.202 9.254 1.00 97.81 113 ILE A CA 1
ATOM 879 C C . ILE A 1 113 ? -8.833 -7.571 9.217 1.00 97.81 113 ILE A C 1
ATOM 881 O O . ILE A 1 113 ? -9.683 -6.678 9.220 1.00 97.81 113 ILE A O 1
ATOM 885 N N . LEU A 1 114 ? -9.171 -8.865 9.219 1.00 97.69 114 LEU A N 1
ATOM 886 C CA . LEU A 1 114 ? -10.564 -9.326 9.214 1.00 97.69 114 LEU A CA 1
ATOM 887 C C . LEU A 1 114 ? -11.326 -8.909 10.477 1.00 97.69 114 LEU A C 1
ATOM 889 O O . LEU A 1 114 ? -12.484 -8.499 10.377 1.00 97.69 114 LEU A O 1
ATOM 893 N N . ASP A 1 115 ? -10.694 -8.954 11.649 1.00 96.94 115 ASP A N 1
ATOM 894 C CA . ASP A 1 115 ? -11.310 -8.507 12.900 1.00 96.94 115 ASP A CA 1
ATOM 895 C C . ASP A 1 115 ? -11.582 -6.999 12.903 1.00 96.94 115 ASP A C 1
ATOM 897 O O . ASP A 1 115 ? -12.634 -6.557 13.378 1.00 96.94 115 ASP A O 1
ATOM 901 N N . ILE A 1 116 ? -10.681 -6.199 12.325 1.00 95.69 116 ILE A N 1
ATOM 902 C CA . ILE A 1 116 ? -10.897 -4.759 12.141 1.00 95.69 116 ILE A CA 1
ATOM 903 C C . ILE A 1 116 ? -12.066 -4.517 11.172 1.00 95.69 116 ILE A C 1
ATOM 905 O O . ILE A 1 116 ? -12.986 -3.760 11.492 1.00 95.69 116 ILE A O 1
ATOM 909 N N . ILE A 1 117 ? -12.085 -5.198 10.022 1.00 95.50 117 ILE A N 1
ATOM 9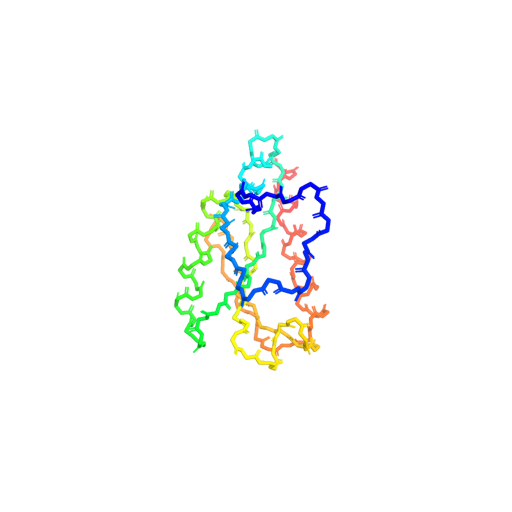10 C CA . ILE A 1 117 ? -13.167 -5.095 9.028 1.00 95.50 117 ILE A CA 1
ATOM 911 C C . ILE A 1 117 ? -14.519 -5.469 9.647 1.00 95.50 117 ILE A C 1
ATOM 913 O O . ILE A 1 117 ? -15.504 -4.748 9.478 1.00 95.50 117 ILE A O 1
ATOM 917 N N . LYS A 1 118 ? -14.575 -6.565 10.410 1.00 95.50 118 LYS A N 1
ATOM 918 C CA . LYS A 1 118 ? -15.788 -7.028 11.095 1.00 95.50 118 LYS A CA 1
ATOM 919 C C . LYS A 1 118 ? -16.352 -5.968 12.038 1.00 95.50 118 LYS A C 1
ATOM 921 O O . LYS A 1 118 ? -17.571 -5.812 12.108 1.00 95.50 118 LYS A O 1
ATOM 926 N N . LYS A 1 119 ? -15.493 -5.238 12.757 1.00 92.44 119 LYS A N 1
ATOM 927 C CA . LYS A 1 119 ? -15.916 -4.127 13.624 1.00 92.44 119 LYS A CA 1
ATOM 928 C C . LYS A 1 119 ? -16.512 -2.983 12.802 1.00 92.44 119 LYS A C 1
ATOM 930 O O . LYS A 1 119 ? -17.608 -2.538 13.124 1.00 92.44 119 LYS A O 1
ATOM 935 N N . LEU A 1 120 ? -15.863 -2.575 11.710 1.00 90.19 120 LEU A N 1
ATOM 936 C CA . LEU A 1 120 ? -16.375 -1.505 10.844 1.00 90.19 120 LEU A CA 1
ATOM 937 C C . LEU A 1 120 ? -17.725 -1.845 10.198 1.00 90.19 120 LEU A C 1
ATOM 939 O O . LEU A 1 120 ? -18.618 -1.004 1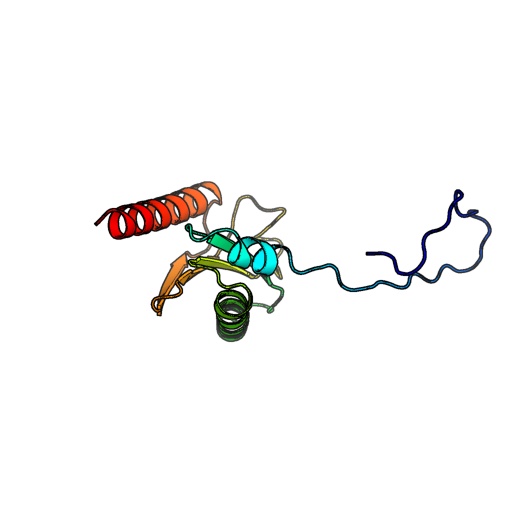0.149 1.00 90.19 120 LEU A O 1
ATOM 943 N N . LEU A 1 121 ? -17.909 -3.087 9.746 1.00 90.00 121 LEU A N 1
ATOM 944 C CA . LEU A 1 121 ? -19.173 -3.525 9.145 1.00 90.00 121 LEU A CA 1
ATOM 945 C C . LEU A 1 121 ? -20.335 -3.581 10.146 1.00 90.00 121 LEU A C 1
ATOM 947 O O . LEU A 1 121 ? -21.487 -3.476 9.733 1.00 90.00 121 LEU A O 1
ATOM 951 N N . ARG A 1 122 ? -20.058 -3.766 11.444 1.00 86.12 122 ARG A N 1
ATOM 952 C CA . ARG A 1 122 ? -21.087 -3.717 12.495 1.00 86.12 122 ARG A CA 1
ATOM 953 C C . ARG A 1 122 ? -21.553 -2.291 12.766 1.00 86.12 122 ARG A C 1
ATOM 955 O O . ARG A 1 122 ? -22.747 -2.091 12.922 1.00 86.12 122 ARG A O 1
ATOM 962 N N . VAL A 1 123 ? -20.631 -1.327 12.776 1.00 71.81 123 VAL A N 1
ATOM 963 C CA . VAL A 1 123 ? -20.949 0.095 13.000 1.00 71.81 123 VAL A CA 1
ATOM 964 C C . VAL A 1 123 ? -21.866 0.634 11.900 1.00 71.81 123 VAL A C 1
ATOM 966 O O . VAL A 1 123 ? -22.843 1.305 12.200 1.00 71.81 123 VAL A O 1
ATOM 969 N N . ASN A 1 124 ? -21.621 0.259 10.642 1.00 62.81 124 ASN A N 1
ATOM 970 C CA . ASN A 1 124 ? -22.393 0.738 9.487 1.00 62.81 124 ASN A CA 1
ATOM 971 C C . ASN A 1 124 ? -23.797 0.110 9.332 1.00 62.81 124 ASN A C 1
ATOM 973 O O . ASN A 1 124 ? -24.478 0.405 8.354 1.00 62.81 124 ASN A O 1
ATOM 977 N N . LYS A 1 125 ? -24.208 -0.805 10.222 1.00 59.97 125 LYS A N 1
ATOM 978 C CA . LYS A 1 125 ? -25.547 -1.432 10.208 1.00 59.97 125 LYS A CA 1
ATOM 979 C C . LYS A 1 125 ? -26.536 -0.792 11.194 1.00 59.97 125 LYS A C 1
ATOM 981 O O . LYS A 1 125 ? -27.653 -1.291 11.309 1.00 59.97 125 LYS A O 1
ATOM 986 N N . THR A 1 126 ? -26.120 0.262 11.887 1.00 43.31 126 THR A N 1
ATOM 987 C CA . THR A 1 126 ? -26.921 1.056 12.834 1.00 43.31 126 THR A CA 1
ATOM 988 C C . THR A 1 126 ? -27.175 2.426 12.241 1.00 43.31 126 THR A C 1
ATOM 990 O O . THR A 1 126 ? -28.308 2.918 12.408 1.00 43.31 126 THR A O 1
#